Protein AF-A0A0L8FXN4-F1 (afdb_monomer_lite)

Organism: Octopus bimaculoides (NCBI:txid37653)

Foldseek 3Di:
DLVVLLVVLLCPDDAPVVPQFDDKAFDDTDPVDQKGKIKTFGQDPDDDPDCVVPPTFIKIWIAGSVNSGTDDIGGPD

Structure (mmCIF, N/CA/C/O backbone):
data_AF-A0A0L8FXN4-F1
#
_entry.id   AF-A0A0L8FXN4-F1
#
loop_
_atom_site.group_PDB
_atom_site.id
_atom_site.type_symbol
_atom_site.label_atom_id
_atom_site.label_alt_id
_atom_site.label_comp_id
_atom_site.label_asym_id
_atom_site.label_entity_id
_atom_site.label_seq_id
_atom_site.pdbx_PDB_ins_code
_atom_site.Cartn_x
_atom_site.Cartn_y
_atom_site.Cartn_z
_atom_site.occupancy
_atom_site.B_iso_or_equiv
_atom_site.auth_seq_id
_atom_site.auth_comp_id
_atom_site.auth_asym_id
_atom_site.auth_atom_id
_atom_site.pdbx_PDB_model_num
ATOM 1 N N . MET A 1 1 ? -0.689 11.200 17.254 1.00 60.56 1 MET A N 1
ATOM 2 C CA . MET A 1 1 ? -0.340 9.775 17.494 1.00 60.56 1 MET A CA 1
ATOM 3 C C . MET A 1 1 ? -0.759 8.838 16.360 1.00 60.56 1 MET A C 1
ATOM 5 O O . MET A 1 1 ? 0.007 7.933 16.055 1.00 60.56 1 MET A O 1
ATOM 9 N N . LEU A 1 2 ? -1.910 9.033 15.702 1.00 65.38 2 LEU A N 1
ATOM 10 C CA . LEU A 1 2 ? -2.421 8.095 14.686 1.00 65.38 2 LEU A CA 1
ATOM 11 C C . LEU A 1 2 ? -1.491 7.863 13.487 1.00 65.38 2 LEU A C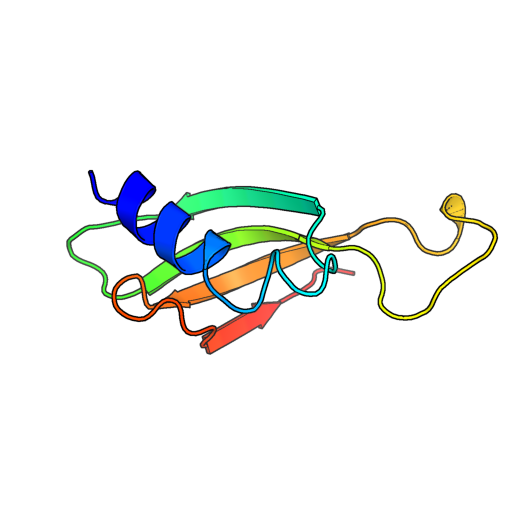 1
ATOM 13 O O . LEU A 1 2 ? -1.211 6.722 13.136 1.00 65.38 2 LEU A O 1
ATOM 17 N N . ARG A 1 3 ? -0.927 8.940 12.920 1.00 67.50 3 ARG A N 1
ATOM 18 C CA . ARG A 1 3 ? 0.066 8.847 11.833 1.00 67.50 3 ARG A CA 1
ATOM 19 C C . ARG A 1 3 ? 1.278 7.994 12.213 1.00 67.50 3 ARG A C 1
ATOM 21 O O . ARG A 1 3 ? 1.808 7.295 11.365 1.00 67.50 3 ARG A O 1
ATOM 28 N N . MET A 1 4 ? 1.696 8.014 13.482 1.00 72.00 4 MET A N 1
ATOM 29 C CA . MET A 1 4 ? 2.804 7.183 13.971 1.00 72.00 4 MET A CA 1
ATOM 30 C C . MET A 1 4 ? 2.416 5.702 14.043 1.00 72.00 4 MET A C 1
ATOM 32 O O . MET A 1 4 ? 3.223 4.867 13.657 1.00 72.00 4 MET A O 1
ATOM 36 N N . LYS A 1 5 ? 1.186 5.376 14.469 1.00 73.38 5 LYS A N 1
ATOM 37 C CA . LYS A 1 5 ? 0.676 3.993 14.484 1.00 73.38 5 LYS A CA 1
ATOM 38 C C . LYS A 1 5 ? 0.487 3.443 13.070 1.00 73.38 5 LYS A C 1
ATOM 40 O O . LYS A 1 5 ? 1.009 2.376 12.775 1.00 73.38 5 LYS A O 1
ATOM 45 N N . ALA A 1 6 ? -0.153 4.200 12.176 1.00 71.62 6 ALA A N 1
ATOM 46 C CA . ALA A 1 6 ? -0.279 3.829 10.764 1.00 71.62 6 ALA A CA 1
ATOM 47 C C . ALA A 1 6 ? 1.103 3.645 10.110 1.00 71.62 6 ALA A C 1
ATOM 49 O O . ALA A 1 6 ? 1.343 2.656 9.423 1.00 71.62 6 ALA A O 1
ATOM 50 N N . LYS A 1 7 ? 2.056 4.541 10.411 1.00 71.38 7 LYS A N 1
ATOM 51 C CA . LYS A 1 7 ? 3.456 4.412 9.984 1.00 71.38 7 LYS A CA 1
ATOM 52 C C . LYS A 1 7 ? 4.135 3.167 10.534 1.00 71.38 7 LYS A C 1
ATOM 54 O O . LYS A 1 7 ? 4.925 2.556 9.825 1.00 71.38 7 LYS A O 1
ATOM 59 N N . GLN A 1 8 ? 3.871 2.801 11.782 1.00 75.06 8 GLN A N 1
ATOM 60 C CA . GLN A 1 8 ? 4.434 1.600 12.387 1.00 75.06 8 GLN A CA 1
ATOM 61 C C . GLN A 1 8 ? 3.895 0.340 11.705 1.00 75.06 8 GLN A C 1
ATOM 63 O O . GLN A 1 8 ? 4.701 -0.501 11.328 1.00 75.06 8 GLN A O 1
ATOM 68 N N . GLN A 1 9 ? 2.584 0.275 11.452 1.00 72.81 9 GLN A N 1
ATOM 69 C CA . GLN A 1 9 ? 1.943 -0.841 10.746 1.00 72.81 9 GLN A CA 1
ATOM 70 C C . GLN A 1 9 ? 2.459 -0.998 9.306 1.00 72.81 9 GLN A C 1
ATOM 72 O O . GLN A 1 9 ? 2.807 -2.092 8.876 1.00 72.81 9 GLN A O 1
ATOM 77 N N . LEU A 1 10 ? 2.612 0.116 8.582 1.00 67.69 10 LEU A N 1
ATOM 78 C CA . LEU A 1 10 ? 3.205 0.144 7.238 1.00 67.69 10 LEU A CA 1
ATOM 79 C C . LEU A 1 10 ? 4.669 -0.304 7.201 1.00 67.69 10 LEU A C 1
ATOM 81 O O . LEU A 1 10 ? 5.131 -0.873 6.213 1.00 67.69 10 LEU A O 1
ATOM 85 N N . ARG A 1 11 ? 5.427 -0.002 8.259 1.00 68.44 11 ARG A N 1
ATOM 86 C CA . ARG A 1 11 ? 6.835 -0.398 8.375 1.00 68.44 11 ARG A CA 1
ATOM 87 C C . ARG A 1 11 ? 7.000 -1.855 8.788 1.00 68.44 11 ARG A C 1
ATOM 89 O O . ARG A 1 11 ? 8.047 -2.412 8.484 1.00 68.44 11 ARG A O 1
ATOM 96 N N . SER A 1 12 ? 6.015 -2.446 9.468 1.00 64.19 12 SER A N 1
ATOM 97 C CA . SER A 1 12 ? 6.115 -3.795 10.034 1.00 64.19 12 SER A CA 1
ATOM 98 C C . SER A 1 12 ? 5.655 -4.917 9.108 1.00 64.19 12 SER A C 1
ATOM 100 O O . SER A 1 12 ? 5.915 -6.075 9.414 1.00 64.19 12 SER A O 1
ATOM 102 N N . GLY A 1 13 ? 4.982 -4.627 7.994 1.00 60.19 13 GLY A N 1
ATOM 103 C CA . GLY A 1 13 ? 4.482 -5.683 7.119 1.00 60.19 13 GLY A CA 1
ATOM 104 C C . GLY A 1 13 ? 4.205 -5.200 5.706 1.00 60.19 13 GLY A C 1
ATOM 105 O O . GLY A 1 13 ? 3.661 -4.119 5.505 1.00 60.19 13 GLY A O 1
ATOM 106 N N . ILE A 1 14 ? 4.565 -6.035 4.733 1.00 57.69 14 ILE A N 1
ATOM 107 C CA . ILE A 1 14 ? 4.202 -5.949 3.309 1.00 57.69 14 ILE A CA 1
ATOM 108 C C . ILE A 1 14 ? 5.012 -4.929 2.483 1.00 57.69 14 ILE A C 1
ATOM 110 O O . ILE A 1 14 ? 5.481 -5.279 1.409 1.00 57.69 14 ILE A O 1
ATOM 114 N N . PHE A 1 15 ? 5.254 -3.700 2.953 1.00 62.75 15 PHE A N 1
ATOM 115 C CA . PHE A 1 15 ? 5.838 -2.665 2.073 1.00 62.75 15 PHE A CA 1
ATOM 116 C C . PHE A 1 15 ? 7.366 -2.533 2.116 1.00 62.75 15 PHE A C 1
ATOM 118 O O . PHE A 1 15 ? 8.013 -2.434 1.073 1.00 62.75 15 PHE A O 1
ATOM 125 N N . TYR A 1 16 ? 7.960 -2.516 3.313 1.00 64.50 16 TYR A N 1
ATOM 126 C CA . TYR A 1 16 ? 9.401 -2.269 3.476 1.00 64.50 16 TYR A CA 1
ATOM 127 C C . TYR A 1 16 ? 10.249 -3.545 3.487 1.00 64.50 16 TYR A C 1
ATOM 129 O O . TYR A 1 16 ? 11.406 -3.505 3.071 1.00 64.50 16 TYR A O 1
ATOM 137 N N . HIS A 1 17 ? 9.693 -4.672 3.943 1.00 65.31 17 HIS A N 1
ATOM 138 C CA . HIS A 1 17 ? 10.435 -5.932 4.066 1.00 65.31 17 HIS A CA 1
ATOM 139 C C . HIS A 1 17 ? 10.858 -6.499 2.708 1.00 65.31 17 HIS A C 1
ATOM 141 O O . HIS A 1 17 ? 12.002 -6.923 2.554 1.00 65.31 17 HIS A O 1
ATOM 147 N N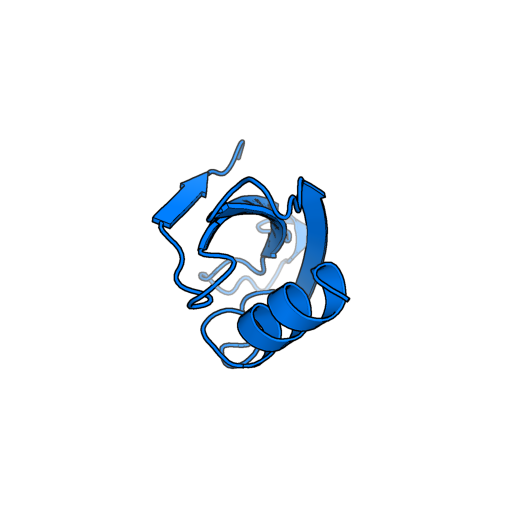 . ASP A 1 18 ? 9.993 -6.379 1.702 1.00 68.38 18 ASP A N 1
ATOM 148 C CA . ASP A 1 18 ? 10.270 -6.876 0.352 1.00 68.38 18 ASP A CA 1
ATOM 149 C C . ASP A 1 18 ? 11.096 -5.884 -0.484 1.00 68.38 18 ASP A C 1
ATOM 151 O O . ASP A 1 18 ? 11.404 -6.144 -1.645 1.00 68.38 18 ASP A O 1
ATOM 155 N N . ARG A 1 19 ? 11.468 -4.729 0.100 1.00 74.06 19 ARG A N 1
ATOM 156 C CA . ARG A 1 19 ? 12.157 -3.600 -0.560 1.00 74.06 19 ARG A CA 1
ATOM 157 C C . ARG A 1 19 ? 11.453 -3.089 -1.822 1.00 74.06 19 ARG A C 1
ATOM 159 O O . ARG A 1 19 ? 12.051 -2.358 -2.600 1.00 74.06 19 ARG A O 1
ATOM 166 N N . HIS A 1 20 ? 10.185 -3.443 -2.008 1.00 80.88 20 HIS A N 1
ATOM 167 C CA . HIS A 1 20 ? 9.392 -3.061 -3.169 1.00 80.88 20 HIS A CA 1
ATOM 168 C C . HIS A 1 20 ? 8.916 -1.603 -3.087 1.00 80.88 20 HIS A C 1
ATOM 170 O O . HIS A 1 20 ? 8.676 -0.978 -4.113 1.00 80.88 20 HIS A O 1
ATOM 176 N N . VAL A 1 21 ? 8.818 -1.030 -1.881 1.00 82.50 21 VAL A N 1
ATOM 177 C CA . VAL A 1 21 ? 8.427 0.372 -1.675 1.00 82.50 21 VAL A CA 1
ATOM 178 C C . VAL A 1 21 ? 9.608 1.212 -1.205 1.00 82.50 21 VAL A C 1
ATOM 180 O O . VAL A 1 21 ? 10.188 0.960 -0.150 1.00 82.50 21 VAL A O 1
ATOM 183 N N . HIS A 1 22 ? 9.926 2.258 -1.967 1.00 82.69 22 HIS A N 1
ATOM 184 C CA . HIS A 1 22 ? 10.970 3.227 -1.637 1.00 82.69 22 HIS A CA 1
ATOM 185 C C . HIS A 1 22 ? 10.516 4.243 -0.586 1.00 82.69 22 HIS A C 1
ATOM 187 O O . HIS A 1 22 ? 11.240 4.527 0.371 1.00 82.69 22 HIS A O 1
ATOM 193 N N . SER A 1 23 ? 9.323 4.816 -0.747 1.00 84.75 23 SER A N 1
ATOM 194 C CA . SER A 1 23 ? 8.813 5.846 0.160 1.00 84.75 23 SER A CA 1
ATOM 195 C C . SER A 1 23 ? 7.291 5.834 0.252 1.00 84.75 23 SER A C 1
ATOM 197 O O . SER A 1 23 ? 6.606 5.310 -0.625 1.00 84.75 23 SER A O 1
ATOM 199 N N . ILE A 1 24 ? 6.770 6.403 1.343 1.00 83.19 24 ILE A N 1
ATOM 200 C CA . ILE A 1 24 ? 5.335 6.513 1.608 1.00 83.19 24 ILE A CA 1
ATOM 201 C C . ILE A 1 24 ? 5.002 7.950 2.020 1.00 83.19 24 ILE A C 1
ATOM 203 O O . ILE A 1 24 ? 5.578 8.481 2.973 1.00 83.19 24 ILE A O 1
ATOM 207 N N . GLU A 1 25 ? 4.036 8.549 1.332 1.00 86.69 25 GLU A N 1
ATOM 208 C CA . GLU A 1 25 ? 3.419 9.837 1.642 1.00 86.69 25 GLU A CA 1
ATOM 209 C C . GLU A 1 25 ? 2.005 9.594 2.208 1.00 86.69 25 GLU A C 1
ATOM 211 O O . GLU A 1 25 ? 1.231 8.805 1.668 1.00 86.69 25 GLU A O 1
ATOM 216 N N . TYR A 1 26 ? 1.643 10.264 3.304 1.00 79.88 26 TYR A N 1
ATOM 217 C CA . TYR A 1 26 ? 0.313 10.127 3.915 1.00 79.88 26 TYR A CA 1
ATOM 218 C C . TYR A 1 26 ? -0.625 11.175 3.335 1.00 79.88 26 TYR A C 1
ATOM 220 O O . TYR A 1 26 ? -0.291 12.360 3.372 1.00 79.88 26 TYR A O 1
ATOM 228 N N . HIS A 1 27 ? -1.795 10.753 2.860 1.00 80.25 27 HIS A N 1
ATOM 229 C CA . HIS A 1 27 ? -2.796 11.681 2.347 1.00 80.25 27 HIS A CA 1
ATOM 230 C C . HIS A 1 27 ? -3.900 11.927 3.369 1.00 80.25 27 HIS A C 1
ATOM 232 O O . HIS A 1 27 ? -4.029 13.047 3.859 1.00 80.25 27 HIS A O 1
ATOM 238 N N . ASP A 1 28 ? -4.617 10.873 3.765 1.00 75.69 28 ASP A N 1
ATOM 239 C CA . ASP A 1 28 ? -5.727 10.989 4.708 1.00 75.69 28 ASP A CA 1
ATOM 240 C C . ASP A 1 28 ? -5.645 9.917 5.800 1.00 75.69 28 ASP A C 1
ATOM 242 O O . ASP A 1 28 ? -5.609 8.712 5.533 1.00 75.69 28 ASP A O 1
ATOM 246 N N . VAL A 1 29 ? -5.536 10.379 7.046 1.00 77.06 29 VAL A N 1
ATOM 247 C CA . VAL A 1 29 ? -5.435 9.552 8.252 1.00 77.06 29 VAL A CA 1
ATOM 248 C C . VAL A 1 29 ? -6.335 10.188 9.304 1.00 77.06 29 VAL A C 1
ATOM 250 O O . VAL A 1 29 ? -5.934 11.156 9.954 1.00 77.06 29 VAL A O 1
ATOM 253 N N . SER A 1 30 ? -7.531 9.627 9.475 1.00 76.88 30 SER A N 1
ATOM 254 C CA . SER A 1 30 ? -8.533 10.083 10.442 1.00 76.88 30 SER A CA 1
ATOM 255 C C . SER A 1 30 ? -8.750 9.059 11.559 1.00 76.88 30 SER A C 1
ATOM 257 O O . SER A 1 30 ? -8.586 7.859 11.345 1.00 76.88 30 SER A O 1
ATOM 259 N N . GLU A 1 31 ? -9.137 9.534 12.747 1.00 71.81 31 GLU A N 1
ATOM 260 C CA . GLU A 1 31 ? -9.573 8.693 13.876 1.00 71.81 31 GLU A CA 1
ATOM 261 C C . GLU A 1 31 ? -11.004 8.175 13.698 1.00 71.81 31 GLU A C 1
ATOM 263 O O . GLU A 1 31 ? -11.351 7.125 14.230 1.00 71.81 31 GLU A O 1
ATOM 268 N N . SER A 1 32 ? -11.827 8.886 12.921 1.00 81.19 32 SER A N 1
ATOM 269 C CA . SER A 1 32 ? -13.200 8.479 12.604 1.00 81.19 32 SER A CA 1
ATOM 270 C C . SER A 1 32 ? -13.283 7.463 11.464 1.00 81.19 32 SER A C 1
ATOM 272 O O . SER A 1 32 ? -14.340 6.877 11.244 1.00 81.19 32 SER A O 1
ATOM 274 N N . CYS A 1 33 ? -12.185 7.249 10.735 1.00 82.06 33 CYS A N 1
ATOM 275 C CA . CYS A 1 33 ? -12.108 6.277 9.653 1.00 82.06 33 CYS A CA 1
ATOM 276 C C . CYS A 1 33 ? -11.250 5.091 10.091 1.00 82.06 33 CYS A C 1
ATOM 278 O O . CYS A 1 33 ? -10.180 5.275 10.659 1.00 82.06 33 CYS A O 1
ATOM 280 N N . SER A 1 34 ? -11.681 3.868 9.794 1.00 84.62 34 SER A N 1
ATOM 281 C CA . SER A 1 34 ? -10.881 2.650 10.001 1.00 84.62 34 SER A CA 1
ATOM 282 C C . SER A 1 34 ? -9.847 2.408 8.892 1.00 84.62 34 SER A C 1
ATOM 284 O O . SER A 1 34 ? -9.078 1.444 8.947 1.00 84.62 34 SER A O 1
ATOM 286 N N . HIS A 1 35 ? -9.819 3.282 7.884 1.00 86.50 35 HIS A N 1
ATOM 287 C CA . HIS A 1 35 ? -8.936 3.194 6.731 1.00 86.50 35 HIS A CA 1
ATOM 288 C C . HIS A 1 35 ? -8.098 4.462 6.597 1.00 86.50 35 HIS A C 1
ATOM 290 O O . HIS A 1 35 ? -8.520 5.556 6.975 1.00 86.50 35 HIS A O 1
ATOM 296 N N . CYS A 1 36 ? -6.904 4.312 6.040 1.00 84.44 36 CYS A N 1
ATOM 297 C CA . CYS A 1 36 ? -6.083 5.426 5.602 1.00 84.44 36 CYS A CA 1
ATOM 298 C C . CYS A 1 36 ? -5.692 5.275 4.136 1.00 84.44 36 CYS A C 1
ATOM 300 O O . CYS A 1 36 ? -5.586 4.166 3.604 1.00 84.44 36 CYS A O 1
ATOM 302 N N . ILE A 1 37 ? -5.474 6.428 3.508 1.00 88.19 37 ILE A N 1
ATOM 303 C CA . ILE A 1 37 ? -4.996 6.531 2.135 1.00 88.19 37 ILE A CA 1
ATOM 304 C C . ILE A 1 37 ? -3.548 6.998 2.180 1.00 88.19 37 ILE A C 1
ATOM 306 O O . ILE A 1 37 ? -3.227 8.055 2.741 1.00 88.19 37 ILE A O 1
ATOM 310 N N . VAL A 1 38 ? -2.674 6.208 1.570 1.00 86.12 38 VAL A N 1
ATOM 311 C CA . VAL A 1 38 ? -1.261 6.536 1.413 1.00 86.12 38 VAL A CA 1
ATOM 312 C C . VAL A 1 38 ? -0.860 6.472 -0.048 1.00 86.12 38 VAL A C 1
ATOM 314 O O . VAL A 1 38 ? -1.489 5.801 -0.864 1.00 86.12 38 VAL A O 1
ATOM 317 N N . ARG A 1 39 ? 0.201 7.195 -0.379 1.00 89.81 39 ARG A N 1
ATOM 318 C CA . ARG A 1 39 ? 0.817 7.181 -1.694 1.00 89.81 39 ARG A CA 1
ATOM 319 C C . ARG A 1 39 ? 2.203 6.579 -1.571 1.00 89.81 39 ARG A C 1
ATOM 321 O O . ARG A 1 39 ? 3.043 7.113 -0.851 1.00 89.81 39 ARG A O 1
ATOM 328 N N . CYS A 1 40 ? 2.436 5.478 -2.262 1.00 88.06 40 CYS A N 1
ATOM 329 C CA . CYS A 1 40 ? 3.700 4.757 -2.233 1.00 88.06 40 CYS A CA 1
ATOM 330 C C . CYS A 1 40 ? 4.495 5.048 -3.507 1.00 88.06 40 CYS A C 1
ATOM 332 O O . CYS A 1 40 ? 3.925 5.057 -4.598 1.00 88.06 40 CYS A O 1
ATOM 334 N N . LEU A 1 41 ? 5.804 5.262 -3.376 1.00 89.94 41 LEU A N 1
ATOM 335 C CA . LEU A 1 41 ? 6.743 5.175 -4.492 1.00 89.94 41 LEU A CA 1
ATOM 336 C C . LEU A 1 41 ? 7.241 3.731 -4.571 1.00 89.94 41 LEU A C 1
ATOM 338 O O . LEU A 1 41 ? 7.911 3.262 -3.650 1.00 89.94 41 LEU A O 1
ATOM 342 N N . VAL A 1 42 ? 6.867 3.028 -5.634 1.00 87.69 42 VAL A N 1
ATOM 343 C CA . VAL A 1 42 ? 7.055 1.582 -5.781 1.00 87.69 42 VAL A CA 1
ATOM 344 C C . VAL A 1 42 ? 8.108 1.297 -6.846 1.00 87.69 42 VAL A C 1
ATOM 346 O O . VAL A 1 42 ? 8.063 1.869 -7.936 1.00 87.69 42 VAL A O 1
ATOM 349 N N . ILE A 1 43 ? 9.038 0.399 -6.525 1.00 87.00 43 ILE A N 1
ATOM 350 C CA . ILE A 1 43 ? 10.042 -0.128 -7.449 1.00 87.00 43 ILE A CA 1
ATOM 351 C C . ILE A 1 43 ? 9.365 -1.188 -8.318 1.00 87.00 43 ILE A C 1
ATOM 353 O O . ILE A 1 43 ? 8.818 -2.139 -7.767 1.00 87.00 43 ILE A O 1
ATOM 357 N N . PRO A 1 44 ? 9.412 -1.111 -9.652 1.00 85.25 44 PRO A N 1
ATOM 358 C CA . PRO A 1 44 ? 8.801 -2.124 -10.500 1.00 85.25 44 PRO A CA 1
ATOM 359 C C . PRO A 1 44 ? 9.314 -3.539 -10.201 1.00 85.25 44 PRO A C 1
ATOM 361 O O . PRO A 1 44 ? 10.509 -3.758 -10.011 1.00 85.25 44 PRO A O 1
ATOM 364 N N . SER A 1 45 ? 8.407 -4.517 -10.198 1.00 80.06 45 SER A N 1
ATOM 365 C CA . SER A 1 45 ? 8.733 -5.921 -9.906 1.00 80.06 45 SER A CA 1
ATOM 366 C C . SER A 1 45 ? 9.604 -6.576 -10.979 1.00 80.06 45 SER A C 1
ATOM 368 O O . SER A 1 45 ? 10.324 -7.529 -10.690 1.00 80.06 45 SER A O 1
ATOM 370 N N . ILE A 1 46 ? 9.557 -6.063 -12.213 1.00 82.31 46 ILE A N 1
ATOM 371 C CA . ILE A 1 46 ? 10.393 -6.529 -13.318 1.00 82.31 46 ILE A CA 1
ATOM 372 C C . ILE A 1 46 ? 11.697 -5.720 -13.311 1.00 82.31 46 ILE A C 1
ATOM 374 O O . ILE A 1 46 ? 11.676 -4.536 -13.678 1.00 82.31 46 ILE A O 1
ATOM 378 N N . PRO A 1 47 ? 12.835 -6.331 -12.933 1.00 71.88 47 PRO A N 1
ATOM 379 C CA . PRO A 1 47 ? 14.116 -5.650 -12.948 1.00 71.88 47 PRO A CA 1
ATOM 380 C C . PRO A 1 47 ? 14.493 -5.272 -14.381 1.00 71.88 47 PRO A C 1
ATOM 382 O O . PRO A 1 47 ? 14.412 -6.075 -15.309 1.00 71.88 47 PRO A O 1
ATOM 385 N N . THR A 1 48 ? 14.941 -4.035 -14.558 1.00 76.50 48 THR A N 1
ATOM 386 C CA . THR A 1 48 ? 15.483 -3.527 -15.820 1.00 76.50 48 THR A CA 1
ATOM 387 C C . THR A 1 48 ? 16.888 -3.004 -15.572 1.00 76.50 48 THR A C 1
ATOM 389 O O . THR A 1 48 ? 17.151 -2.343 -14.569 1.00 76.50 48 THR A O 1
ATOM 392 N N . SER A 1 49 ? 17.800 -3.251 -16.510 1.00 76.44 49 SER A N 1
ATOM 393 C CA . SER A 1 49 ? 19.123 -2.618 -16.501 1.00 76.44 49 SER A CA 1
ATOM 394 C C . SER A 1 49 ? 19.047 -1.109 -16.763 1.00 76.44 49 SER A C 1
ATOM 396 O O . SER A 1 49 ? 19.993 -0.381 -16.477 1.00 76.44 49 SER A O 1
ATOM 398 N N . ASN A 1 50 ? 17.918 -0.621 -17.288 1.00 81.25 50 ASN A N 1
ATOM 399 C CA . ASN A 1 50 ? 17.681 0.787 -17.565 1.00 81.25 50 ASN A CA 1
ATOM 400 C C . ASN A 1 50 ? 16.479 1.304 -16.764 1.00 81.25 50 ASN A C 1
ATOM 402 O O . ASN A 1 50 ? 15.335 1.188 -17.212 1.00 81.25 50 ASN A O 1
ATOM 406 N N . GLN A 1 51 ? 16.751 1.933 -15.619 1.00 75.19 51 GLN A N 1
ATOM 407 C CA . GLN A 1 51 ? 15.735 2.555 -14.759 1.00 75.19 51 GLN A CA 1
ATOM 408 C C . GLN A 1 51 ? 14.896 3.622 -15.476 1.00 75.19 51 GLN A C 1
ATOM 410 O O . GLN A 1 51 ? 13.753 3.839 -15.103 1.00 75.19 51 GLN A O 1
ATOM 415 N N . LYS A 1 52 ? 15.394 4.258 -16.549 1.00 81.19 52 LYS A N 1
ATOM 416 C CA . LYS A 1 52 ? 14.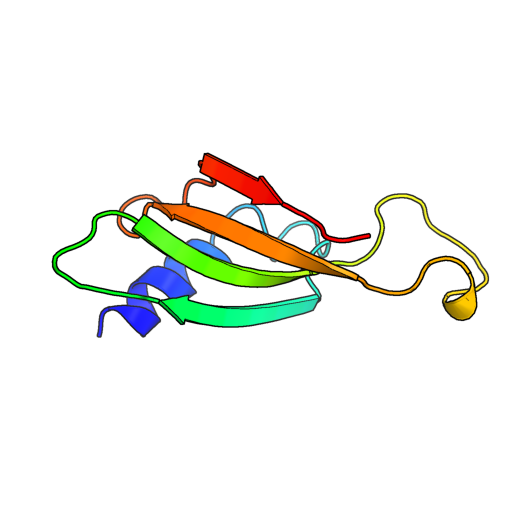580 5.219 -17.318 1.00 81.19 52 LYS A CA 1
ATOM 417 C C . LYS A 1 52 ? 13.444 4.548 -18.093 1.00 81.19 52 LYS A C 1
ATOM 419 O O . LYS A 1 52 ? 12.474 5.217 -18.421 1.00 81.19 52 LYS A O 1
ATOM 424 N N . LYS A 1 53 ? 13.572 3.255 -18.418 1.00 82.62 53 LYS A N 1
ATOM 425 C CA . LYS A 1 53 ? 12.531 2.490 -19.129 1.00 82.62 53 LYS A CA 1
ATOM 426 C C . LYS A 1 53 ? 11.453 1.943 -18.200 1.00 82.62 53 LYS A C 1
ATOM 428 O O . LYS A 1 53 ? 10.347 1.706 -18.660 1.00 82.62 53 LYS A O 1
ATOM 433 N N . ASN A 1 54 ? 11.790 1.718 -16.934 1.00 83.81 54 ASN A N 1
ATOM 434 C CA . ASN A 1 54 ? 10.850 1.256 -15.920 1.00 83.81 54 ASN A CA 1
ATOM 435 C C . ASN A 1 54 ? 11.160 1.997 -14.613 1.00 83.81 54 ASN A C 1
ATOM 437 O O . ASN A 1 54 ? 11.845 1.445 -13.747 1.00 83.81 54 ASN A O 1
ATOM 441 N N . PRO A 1 55 ? 10.797 3.288 -14.532 1.00 87.56 55 PRO A N 1
ATOM 442 C CA . PRO A 1 55 ? 11.059 4.079 -13.346 1.00 87.56 55 PRO A CA 1
ATOM 443 C C . PRO A 1 55 ? 10.136 3.650 -12.211 1.00 87.56 55 PRO A C 1
ATOM 445 O O . PRO A 1 55 ? 9.089 3.029 -12.421 1.00 87.56 55 PRO A O 1
ATOM 448 N N . ASP A 1 56 ? 10.501 4.057 -11.003 1.00 88.69 56 ASP A N 1
ATOM 449 C CA . ASP A 1 56 ? 9.581 3.989 -9.881 1.00 88.69 56 ASP A CA 1
ATOM 450 C C . ASP A 1 56 ? 8.298 4.753 -10.207 1.00 88.69 56 ASP A C 1
ATOM 452 O O . ASP A 1 56 ? 8.324 5.854 -10.770 1.00 88.69 56 ASP A O 1
ATOM 456 N N . HIS A 1 57 ? 7.169 4.174 -9.824 1.00 88.31 57 HIS A N 1
ATOM 457 C CA . HIS A 1 57 ? 5.858 4.752 -10.076 1.00 88.31 57 HIS A CA 1
ATOM 458 C C . HIS A 1 57 ? 5.077 4.908 -8.778 1.00 88.31 57 HIS A C 1
ATOM 460 O O . HIS A 1 57 ? 5.361 4.288 -7.751 1.00 88.31 57 HIS A O 1
ATOM 466 N N . ARG A 1 58 ? 4.109 5.823 -8.817 1.00 91.00 58 ARG A N 1
ATOM 467 C CA . ARG A 1 58 ? 3.299 6.173 -7.655 1.00 91.00 58 ARG A CA 1
ATOM 468 C C . ARG A 1 58 ? 2.018 5.360 -7.653 1.00 91.00 58 ARG A C 1
ATOM 470 O O . ARG A 1 58 ? 1.261 5.416 -8.616 1.00 91.00 58 ARG A O 1
ATOM 477 N N . VAL A 1 59 ? 1.767 4.695 -6.535 1.00 89.88 59 VAL A N 1
ATOM 478 C CA . VAL A 1 59 ? 0.578 3.875 -6.304 1.00 89.88 59 VAL A CA 1
ATOM 479 C C . VAL A 1 59 ? -0.197 4.457 -5.129 1.00 89.88 59 VAL A C 1
ATOM 481 O O . VAL A 1 59 ? 0.381 4.764 -4.083 1.00 89.88 59 VAL A O 1
ATOM 484 N N . TRP A 1 60 ? -1.499 4.637 -5.304 1.00 91.44 60 TRP A N 1
ATOM 485 C CA . TRP A 1 60 ? -2.427 4.936 -4.224 1.00 91.44 60 TRP A CA 1
ATOM 486 C C . TRP A 1 60 ?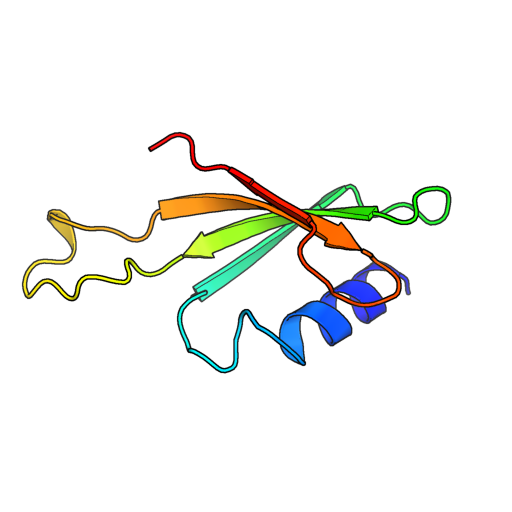 -2.812 3.647 -3.526 1.00 91.44 60 TRP A C 1
ATOM 488 O O . TRP A 1 60 ? -3.177 2.673 -4.171 1.00 91.44 60 TRP A O 1
ATOM 498 N N . VAL A 1 61 ? -2.739 3.635 -2.203 1.00 88.38 61 VAL A N 1
ATOM 499 C CA . VAL A 1 61 ? -3.025 2.453 -1.400 1.00 88.38 61 VAL A CA 1
ATOM 500 C C . VAL A 1 61 ? -4.056 2.815 -0.347 1.00 88.38 61 VAL A C 1
ATOM 502 O O . VAL A 1 61 ? -3.876 3.768 0.415 1.00 88.38 61 VAL A O 1
ATOM 505 N N . ILE A 1 62 ? -5.118 2.015 -0.292 1.00 89.50 62 ILE A N 1
ATOM 506 C CA . ILE A 1 62 ? -6.122 2.054 0.766 1.00 89.50 62 ILE A CA 1
ATOM 507 C C . ILE A 1 62 ? -5.855 0.878 1.694 1.00 89.50 62 ILE A C 1
ATOM 509 O O . ILE A 1 62 ? -5.831 -0.280 1.268 1.00 89.50 62 ILE A O 1
ATOM 513 N N . MET A 1 63 ? -5.669 1.173 2.973 1.00 86.31 63 MET A N 1
ATOM 514 C CA . MET A 1 63 ? -5.319 0.170 3.969 1.00 86.31 63 MET A CA 1
ATOM 515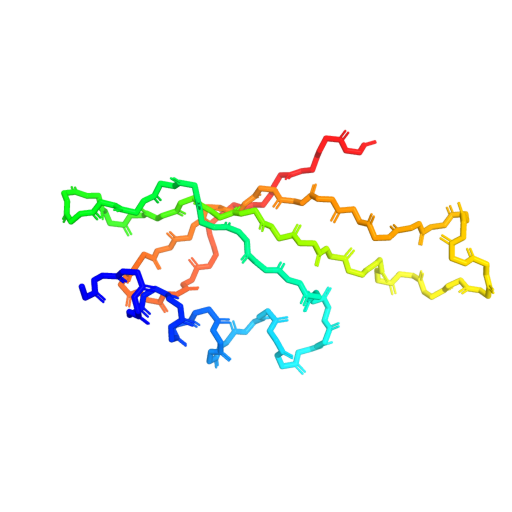 C C . MET A 1 63 ? -6.040 0.407 5.293 1.00 86.31 63 MET A C 1
ATOM 517 O O . MET A 1 63 ? -6.445 1.525 5.603 1.00 86.31 63 MET A O 1
ATOM 521 N N . SER A 1 64 ? -6.166 -0.642 6.100 1.00 85.38 64 SER A N 1
ATOM 522 C CA . SER A 1 64 ? -6.700 -0.546 7.455 1.00 85.38 64 SER A CA 1
ATOM 523 C C . SER A 1 64 ? -5.700 0.163 8.367 1.00 85.38 64 SER A C 1
ATOM 525 O O . SER A 1 64 ? -4.556 -0.273 8.510 1.00 85.38 64 SER A O 1
ATOM 527 N N . ASN A 1 65 ? -6.140 1.220 9.052 1.00 78.81 65 ASN A N 1
ATOM 528 C CA . ASN A 1 65 ? -5.303 1.911 10.036 1.00 78.81 65 ASN A CA 1
ATOM 529 C C . ASN A 1 65 ? -5.147 1.121 11.354 1.00 78.81 65 ASN A C 1
ATOM 531 O O . ASN A 1 65 ? -4.279 1.452 12.164 1.00 78.81 65 ASN A O 1
ATOM 535 N N . VAL A 1 66 ? -5.968 0.082 11.553 1.00 77.88 66 VAL A N 1
ATOM 536 C CA . VAL A 1 66 ? -5.947 -0.806 12.723 1.00 77.88 66 VAL A CA 1
ATOM 537 C C . VAL A 1 66 ? -4.975 -1.961 12.507 1.00 77.88 66 VAL A C 1
ATOM 539 O O . VAL A 1 66 ? -4.126 -2.216 13.357 1.00 77.88 66 VAL A O 1
ATOM 542 N N . THR A 1 67 ? -5.103 -2.657 11.374 1.00 80.69 67 THR A N 1
ATOM 543 C CA . THR A 1 67 ? -4.374 -3.912 11.114 1.00 80.69 67 THR A CA 1
ATOM 544 C C . THR A 1 67 ? -3.146 -3.738 10.231 1.00 80.69 67 THR A C 1
ATOM 546 O O . THR A 1 67 ? -2.292 -4.613 10.217 1.00 80.69 67 THR A O 1
ATOM 549 N N . GLY A 1 68 ? -3.050 -2.639 9.479 1.00 78.69 68 GLY A N 1
ATOM 550 C CA . GLY A 1 68 ? -2.011 -2.483 8.464 1.00 78.69 68 GLY A CA 1
ATOM 551 C C . GLY A 1 68 ? -2.308 -3.201 7.143 1.00 78.69 68 GLY A C 1
ATOM 552 O O . GLY A 1 68 ? -1.522 -3.086 6.208 1.00 78.69 68 GLY A O 1
ATOM 553 N N . ASN A 1 69 ? -3.427 -3.925 7.036 1.00 83.25 69 ASN A N 1
ATOM 554 C CA . ASN A 1 69 ? -3.740 -4.708 5.844 1.00 83.25 69 ASN A CA 1
ATOM 555 C C . ASN A 1 69 ? -4.128 -3.819 4.662 1.00 83.25 69 ASN A C 1
ATOM 557 O O . ASN A 1 69 ? -4.908 -2.874 4.804 1.00 83.25 69 ASN A O 1
ATOM 561 N N . VAL A 1 70 ? -3.611 -4.165 3.484 1.00 84.25 70 VAL A N 1
ATOM 562 C CA . VAL A 1 70 ? -3.950 -3.513 2.217 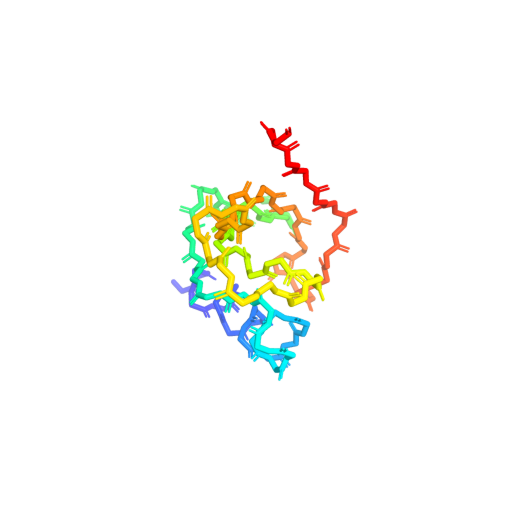1.00 84.25 70 VAL A CA 1
ATOM 563 C C . VAL A 1 70 ? -5.289 -4.038 1.722 1.00 84.25 70 VAL A C 1
ATOM 565 O O . VAL A 1 70 ? -5.474 -5.245 1.601 1.00 84.25 70 VAL A O 1
ATOM 568 N N . HIS A 1 71 ? -6.208 -3.127 1.420 1.00 89.19 71 HIS A N 1
ATOM 569 C CA . HIS A 1 71 ? -7.509 -3.460 0.841 1.00 89.19 71 HIS A CA 1
ATOM 570 C C . HIS A 1 71 ? -7.555 -3.180 -0.657 1.00 89.19 71 HIS A C 1
ATOM 572 O O . HIS A 1 71 ? -8.207 -3.909 -1.396 1.00 89.19 71 HIS A O 1
ATOM 578 N N . SER A 1 72 ? -6.878 -2.121 -1.101 1.00 89.75 72 SER A N 1
ATOM 579 C CA . SER A 1 72 ? -6.808 -1.758 -2.512 1.00 89.75 72 SER A CA 1
ATOM 580 C C . SER A 1 72 ? -5.505 -1.033 -2.823 1.00 89.75 72 SER A C 1
ATOM 582 O O . SER A 1 72 ? -4.951 -0.340 -1.963 1.00 89.75 72 SER A O 1
ATOM 584 N N . ALA A 1 73 ? -5.037 -1.193 -4.056 1.00 88.69 73 ALA A N 1
ATOM 585 C CA . ALA A 1 73 ? -3.902 -0.484 -4.617 1.00 88.69 73 ALA A CA 1
ATOM 586 C C . ALA A 1 73 ? -4.234 -0.090 -6.061 1.00 88.69 73 ALA A C 1
ATOM 588 O O . ALA A 1 73 ? -4.678 -0.929 -6.840 1.00 88.69 73 ALA A O 1
ATOM 589 N N . ASP A 1 74 ? -4.018 1.176 -6.397 1.00 90.19 74 ASP A N 1
ATOM 590 C CA . ASP A 1 74 ? -4.375 1.763 -7.684 1.00 90.19 74 ASP A CA 1
ATOM 591 C C . ASP A 1 74 ? -3.202 2.573 -8.252 1.00 90.19 74 ASP A C 1
ATOM 593 O O . ASP A 1 74 ? -2.542 3.334 -7.537 1.00 90.19 74 ASP A O 1
ATOM 597 N N . CYS A 1 75 ? -2.914 2.378 -9.538 1.00 85.69 75 CYS A N 1
ATOM 598 C CA . CYS A 1 75 ? -1.856 3.071 -10.264 1.00 85.69 75 CYS A CA 1
ATOM 599 C C . CYS A 1 75 ? -2.457 3.795 -11.465 1.00 85.69 75 CYS A C 1
ATOM 601 O O . CYS A 1 75 ? -3.173 3.185 -12.248 1.00 85.69 75 CYS A O 1
ATOM 603 N N . ASN A 1 76 ? -2.069 5.057 -11.660 1.00 76.06 76 ASN A N 1
ATOM 604 C CA . ASN A 1 76 ? -2.396 5.828 -12.868 1.00 76.06 76 ASN A CA 1
ATOM 605 C C . ASN A 1 76 ? -1.283 5.741 -13.931 1.00 76.06 76 ASN A C 1
ATOM 607 O O . ASN A 1 76 ? -1.069 6.693 -14.685 1.00 76.06 76 ASN A O 1
ATOM 611 N N . CYS A 1 77 ? -0.512 4.656 -13.895 1.00 71.50 77 CYS A N 1
ATOM 612 C CA . CYS A 1 77 ? 0.384 4.252 -14.966 1.00 71.50 77 CYS A CA 1
ATOM 613 C C . CYS A 1 77 ? -0.437 3.599 -16.097 1.00 71.50 77 CYS A C 1
ATOM 615 O O . CYS A 1 77 ? 0.054 3.664 -17.238 1.00 71.50 77 CYS A O 1
#

Sequence (77 aa):
MLRMKAKQQLRSGIFYHDRHVHSIEYHDVSESCSHCIVRCLVIPSIPTSNQKKNPDHRVWVIMSNVTGNVHSADCNC

pLDDT: mean 79.46, std 8.55, range [57.69, 91.44]

Radius of gyration: 13.14 Å; chains: 1; bounding box: 32×19×37 Å

Secondary structure (DSSP, 8-state):
-HHHHHHHHHHHTTSSTTS-EEEEEEEEE-SS-SEEEEEEEE--SS--S-TTTS--EEEEEEEETTT--EEEEEE--